Protein AF-A0A7K4AB24-F1 (afdb_monomer_lite)

pLDDT: mean 91.86, std 11.15, range [39.22, 98.25]

Structure (mmCIF, N/CA/C/O backbone):
data_AF-A0A7K4AB24-F1
#
_entry.id   AF-A0A7K4AB24-F1
#
loop_
_atom_site.group_PDB
_atom_site.id
_atom_site.type_symbol
_atom_site.label_atom_id
_atom_site.label_alt_id
_atom_site.label_comp_id
_atom_site.label_asym_id
_atom_site.label_entity_id
_atom_site.label_seq_id
_atom_site.pdbx_PDB_ins_code
_atom_site.Cartn_x
_atom_site.Cartn_y
_atom_site.Cartn_z
_atom_site.occupancy
_atom_site.B_iso_or_equiv
_atom_site.auth_seq_id
_atom_site.auth_comp_id
_atom_site.auth_asym_id
_atom_site.auth_atom_id
_atom_site.pdbx_PDB_model_num
ATOM 1 N N . MET A 1 1 ? 18.774 19.508 -15.066 1.00 41.62 1 MET A N 1
ATOM 2 C CA . MET A 1 1 ? 17.935 18.519 -15.788 1.00 41.62 1 MET A CA 1
ATOM 3 C C . MET A 1 1 ? 17.637 17.265 -14.931 1.00 41.62 1 MET A C 1
ATOM 5 O O . MET A 1 1 ? 17.597 16.162 -15.453 1.00 41.62 1 MET A O 1
ATOM 9 N N . MET A 1 2 ? 17.416 17.406 -13.610 1.00 39.22 2 MET A N 1
ATOM 10 C CA . MET A 1 2 ? 17.223 16.275 -12.669 1.00 39.22 2 MET A CA 1
ATOM 11 C C . MET A 1 2 ? 15.760 16.042 -12.237 1.00 39.22 2 MET A C 1
ATOM 13 O O . MET A 1 2 ? 15.463 14.981 -11.704 1.00 39.22 2 MET A O 1
ATOM 17 N N . GLY A 1 3 ? 14.846 16.990 -12.486 1.00 43.91 3 GLY A N 1
ATOM 18 C CA . GLY A 1 3 ? 13.466 16.927 -11.974 1.00 43.91 3 GLY A CA 1
ATOM 19 C C . GLY A 1 3 ? 12.489 16.055 -12.775 1.00 43.91 3 GLY A C 1
ATOM 20 O O . GLY A 1 3 ? 11.512 15.567 -12.222 1.00 43.91 3 GLY A O 1
ATOM 21 N N . LEU A 1 4 ? 12.743 15.814 -14.068 1.00 46.44 4 LEU A N 1
ATOM 22 C CA . LEU A 1 4 ? 11.828 15.024 -14.911 1.00 46.44 4 LEU A CA 1
ATOM 23 C C . LEU A 1 4 ? 11.986 13.512 -14.689 1.00 46.44 4 LEU A C 1
ATOM 25 O O . LEU A 1 4 ? 10.997 12.791 -14.584 1.00 46.44 4 LEU A O 1
ATOM 29 N N . PHE A 1 5 ? 13.223 13.026 -14.547 1.00 53.06 5 PHE A N 1
ATOM 30 C CA . PHE A 1 5 ? 13.485 11.605 -14.292 1.00 53.06 5 PHE A CA 1
ATOM 31 C C . PHE A 1 5 ? 13.085 11.178 -12.871 1.00 53.06 5 PHE A C 1
ATOM 33 O O . PHE A 1 5 ? 12.644 10.041 -12.685 1.00 53.06 5 PHE A O 1
ATOM 40 N N . SER A 1 6 ? 13.176 12.073 -11.875 1.00 60.72 6 SER A N 1
ATOM 41 C CA . SER A 1 6 ? 12.659 11.790 -10.529 1.00 60.72 6 SER A CA 1
ATOM 42 C C . SER A 1 6 ? 11.136 11.643 -10.537 1.00 60.72 6 SER A C 1
ATOM 44 O O . SER A 1 6 ? 10.637 10.650 -10.022 1.00 60.72 6 SER A O 1
ATOM 46 N N . GLY A 1 7 ? 10.407 12.538 -11.216 1.00 71.75 7 GLY A N 1
ATOM 47 C CA . GLY A 1 7 ? 8.946 12.448 -11.322 1.00 71.75 7 GLY A CA 1
ATOM 48 C C . GLY A 1 7 ? 8.458 11.169 -12.012 1.00 7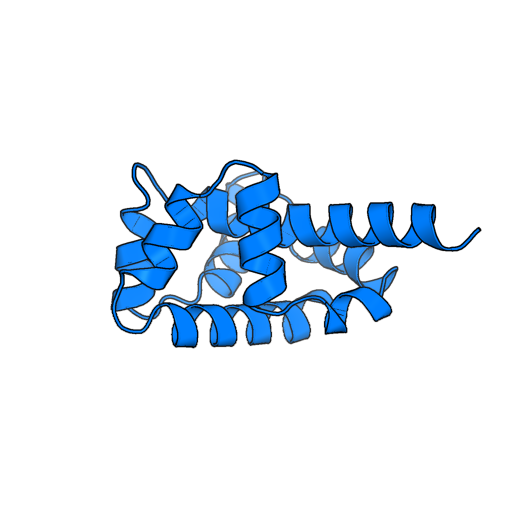1.75 7 GLY A C 1
ATOM 49 O O . GLY A 1 7 ? 7.533 10.518 -11.530 1.00 71.75 7 GLY A O 1
ATOM 50 N N . VAL A 1 8 ? 9.106 10.750 -13.106 1.00 78.12 8 VAL A N 1
ATOM 51 C CA . VAL A 1 8 ? 8.726 9.518 -13.829 1.00 78.12 8 VAL A CA 1
ATOM 52 C C . VAL A 1 8 ? 9.024 8.263 -13.003 1.00 78.12 8 VAL A C 1
ATOM 54 O O . VAL A 1 8 ? 8.200 7.351 -12.942 1.00 78.12 8 VAL A O 1
ATOM 57 N N . SER A 1 9 ? 10.185 8.209 -12.345 1.00 85.50 9 SER A N 1
ATOM 58 C CA . SER A 1 9 ? 10.572 7.052 -11.525 1.00 85.50 9 SER A CA 1
ATOM 59 C C . SER A 1 9 ? 9.695 6.890 -10.280 1.00 85.50 9 SER A C 1
ATOM 61 O O . SER A 1 9 ? 9.275 5.775 -9.963 1.00 85.50 9 SER A O 1
ATOM 63 N N . GLU A 1 10 ? 9.356 7.997 -9.619 1.00 91.44 10 GLU A N 1
ATOM 64 C CA . GLU A 1 10 ? 8.409 8.024 -8.506 1.00 91.44 10 GLU A CA 1
ATOM 65 C C . GLU A 1 10 ? 7.003 7.618 -8.955 1.00 91.44 10 GLU A C 1
ATOM 67 O O . GLU A 1 10 ? 6.374 6.794 -8.297 1.00 91.44 10 GLU A O 1
ATOM 72 N N . SER A 1 11 ? 6.539 8.106 -10.112 1.00 91.25 11 SER A N 1
ATOM 73 C CA . SER A 1 11 ? 5.226 7.756 -10.667 1.00 91.25 11 SER A CA 1
ATOM 74 C C . SER A 1 11 ? 5.068 6.250 -10.898 1.00 91.25 11 SER A C 1
ATOM 76 O O . SER A 1 11 ? 4.044 5.676 -10.528 1.00 91.25 11 SER A O 1
ATOM 78 N N . ILE A 1 12 ? 6.092 5.579 -11.442 1.00 91.62 12 ILE A N 1
ATOM 79 C CA . ILE A 1 12 ? 6.062 4.124 -11.664 1.00 91.62 12 ILE A CA 1
ATOM 80 C C . ILE A 1 12 ? 5.923 3.368 -10.337 1.00 91.62 12 ILE A C 1
ATOM 82 O O . ILE A 1 12 ? 5.059 2.503 -10.210 1.00 91.62 12 ILE A O 1
ATOM 86 N N . VAL A 1 13 ? 6.742 3.702 -9.336 1.00 92.94 13 VAL A N 1
ATOM 87 C CA . VAL A 1 13 ? 6.692 3.045 -8.019 1.00 92.94 13 VAL A CA 1
ATOM 88 C C . VAL A 1 13 ? 5.379 3.348 -7.295 1.00 92.94 13 VAL A C 1
ATOM 90 O O . VAL A 1 13 ? 4.755 2.444 -6.740 1.00 92.94 13 VAL A O 1
ATOM 93 N N . SER A 1 14 ? 4.936 4.601 -7.345 1.00 95.38 14 SER A N 1
ATOM 94 C CA . SER A 1 14 ? 3.661 5.058 -6.798 1.00 95.38 14 SER A CA 1
ATOM 95 C C . SER A 1 14 ? 2.48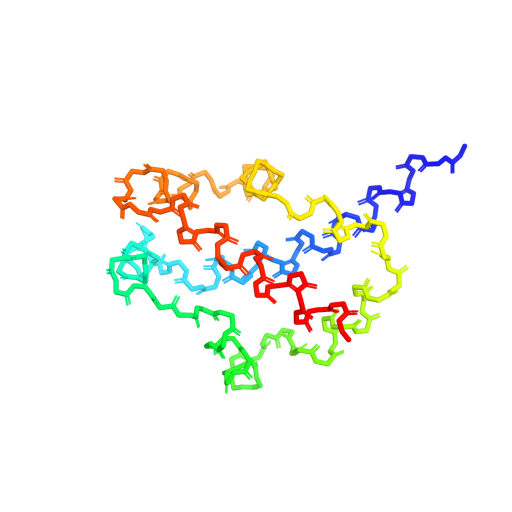7 4.291 -7.407 1.00 95.38 14 SER A C 1
ATOM 97 O O . SER A 1 14 ? 1.619 3.826 -6.674 1.00 95.38 14 SER A O 1
ATOM 99 N N . ASN A 1 15 ? 2.480 4.073 -8.728 1.00 94.44 15 ASN A N 1
ATOM 100 C CA . ASN A 1 15 ? 1.455 3.271 -9.403 1.00 94.44 15 ASN A CA 1
ATOM 101 C C . ASN A 1 15 ? 1.433 1.818 -8.915 1.00 94.44 15 ASN A C 1
ATOM 103 O O . ASN A 1 15 ? 0.351 1.271 -8.730 1.00 94.44 15 ASN A O 1
ATOM 107 N N . ILE A 1 16 ? 2.599 1.209 -8.680 1.00 93.69 16 ILE A N 1
ATOM 108 C CA . ILE A 1 16 ? 2.686 -0.165 -8.164 1.00 93.69 16 ILE A CA 1
ATOM 109 C C . ILE A 1 16 ? 2.079 -0.246 -6.759 1.00 93.69 16 ILE A C 1
ATOM 111 O O . ILE A 1 16 ? 1.190 -1.058 -6.525 1.00 93.69 16 ILE A O 1
ATOM 115 N N . ILE A 1 17 ? 2.530 0.605 -5.833 1.00 94.50 17 ILE A N 1
ATOM 116 C CA . ILE A 1 17 ? 2.124 0.533 -4.420 1.00 94.50 17 ILE A CA 1
ATOM 117 C C . ILE A 1 17 ? 0.674 0.993 -4.236 1.00 94.50 17 ILE A C 1
ATOM 119 O O . ILE A 1 17 ? -0.113 0.317 -3.578 1.00 94.50 17 ILE A O 1
ATOM 123 N N . CYS A 1 18 ? 0.294 2.126 -4.830 1.00 95.62 18 CYS A N 1
ATOM 124 C CA . CYS A 1 18 ? -1.064 2.650 -4.689 1.00 95.62 18 CYS A CA 1
ATOM 125 C C . CYS A 1 18 ? -2.079 1.790 -5.437 1.00 95.62 18 CYS A C 1
ATOM 127 O O . CYS A 1 18 ? -3.155 1.556 -4.905 1.00 95.62 18 CYS A O 1
ATOM 129 N N . GLY A 1 19 ? -1.746 1.294 -6.635 1.00 92.75 19 GLY A N 1
ATOM 130 C CA . GLY A 1 19 ? -2.644 0.418 -7.395 1.00 92.75 19 GLY A CA 1
ATOM 131 C C . GLY A 1 19 ? -2.947 -0.883 -6.656 1.00 92.75 19 GLY A C 1
ATOM 132 O O . GLY A 1 19 ? -4.046 -1.417 -6.742 1.00 92.75 19 GLY A O 1
ATOM 133 N N . TYR A 1 20 ? -1.989 -1.358 -5.871 1.00 90.81 20 TYR A N 1
ATOM 134 C CA . TYR A 1 20 ? -2.174 -2.492 -4.990 1.00 90.81 20 TYR A CA 1
ATOM 135 C C . TYR A 1 20 ? -3.087 -2.178 -3.783 1.00 90.81 20 TYR A C 1
ATOM 137 O O . TYR A 1 20 ? -4.016 -2.939 -3.516 1.00 90.81 20 TYR A O 1
ATOM 145 N N . LEU A 1 21 ? -2.865 -1.060 -3.077 1.00 94.50 21 LEU A N 1
ATOM 146 C CA . LEU A 1 21 ? -3.716 -0.663 -1.945 1.00 94.50 21 LEU A CA 1
ATOM 147 C C . LEU A 1 21 ? -5.155 -0.415 -2.408 1.00 94.50 21 LEU A C 1
ATOM 149 O O . LEU A 1 21 ? -6.100 -0.800 -1.731 1.00 94.50 21 LEU A O 1
ATOM 153 N N . ASP A 1 22 ? -5.297 0.180 -3.591 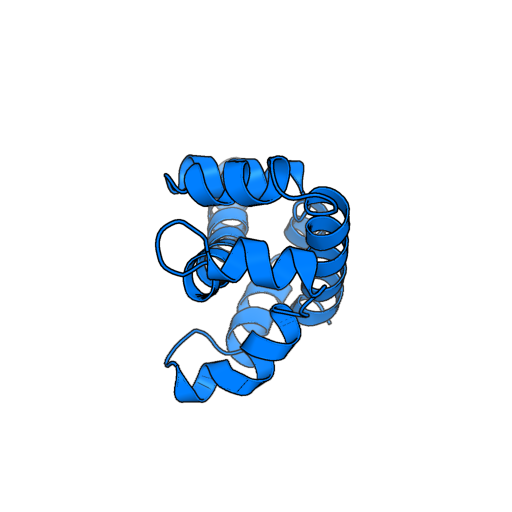1.00 94.19 22 ASP A N 1
ATOM 154 C CA . ASP A 1 22 ? -6.559 0.366 -4.296 1.00 94.19 22 ASP A CA 1
ATOM 155 C C . ASP A 1 22 ? -7.262 -0.969 -4.561 1.00 94.19 22 ASP A C 1
ATOM 157 O O . ASP A 1 22 ? -8.382 -1.191 -4.102 1.00 94.19 22 ASP A O 1
ATOM 161 N N . LYS A 1 23 ? -6.569 -1.902 -5.223 1.00 92.31 23 LYS A N 1
ATOM 162 C CA . LYS A 1 23 ? -7.121 -3.207 -5.600 1.00 92.31 23 LYS A CA 1
ATOM 163 C C . LYS A 1 23 ? -7.743 -3.951 -4.418 1.00 92.31 23 LYS A C 1
ATOM 165 O O . LYS A 1 23 ? -8.806 -4.553 -4.572 1.00 92.31 23 LYS A O 1
ATOM 170 N N . TYR A 1 24 ? -7.086 -3.906 -3.263 1.00 92.62 24 TYR A N 1
ATOM 171 C CA . TYR A 1 24 ? -7.520 -4.614 -2.062 1.00 92.62 24 TYR A CA 1
ATOM 172 C C . TYR A 1 24 ? -8.342 -3.757 -1.099 1.00 92.62 24 TYR A C 1
ATOM 174 O O . TYR A 1 24 ? -8.776 -4.276 -0.071 1.00 92.62 24 TYR A O 1
ATOM 182 N N . SER A 1 25 ? -8.623 -2.485 -1.413 1.00 93.94 25 SER A N 1
ATOM 183 C CA . SER A 1 25 ? -9.385 -1.644 -0.489 1.00 93.94 25 SER A CA 1
ATOM 184 C C . SER A 1 25 ? -10.820 -2.129 -0.314 1.00 93.94 25 SER A C 1
ATOM 186 O O . SER A 1 25 ? -11.399 -1.999 0.763 1.00 93.94 25 SER A O 1
ATOM 188 N N . GLY A 1 26 ? -11.394 -2.712 -1.368 1.00 92.56 26 GLY A N 1
ATOM 189 C CA . GLY A 1 26 ? -12.818 -3.012 -1.422 1.00 92.56 26 GLY A CA 1
ATOM 190 C C . GLY A 1 26 ? -13.663 -1.737 -1.483 1.00 92.56 26 GLY A C 1
ATOM 191 O O . GLY A 1 26 ? -13.149 -0.611 -1.477 1.00 92.56 26 GLY A O 1
ATOM 192 N N . ARG A 1 27 ? -14.983 -1.917 -1.568 1.00 93.81 27 ARG A N 1
ATOM 193 C CA . ARG A 1 27 ? -15.941 -0.807 -1.560 1.00 93.81 27 ARG A CA 1
ATOM 194 C C . ARG A 1 27 ? -15.864 -0.079 -0.218 1.00 93.81 27 ARG A C 1
ATOM 196 O O . ARG A 1 27 ? -15.810 -0.726 0.820 1.00 93.81 27 ARG A O 1
ATOM 203 N N . GLU A 1 28 ? -15.845 1.256 -0.247 1.00 93.38 28 GLU A N 1
ATOM 204 C CA . GLU A 1 28 ? -15.799 2.095 0.970 1.00 93.38 28 GLU A CA 1
ATOM 205 C C . GLU A 1 28 ? -14.625 1.743 1.911 1.00 93.38 28 GLU A C 1
ATOM 207 O O . GLU A 1 28 ? -14.665 1.990 3.115 1.00 93.38 28 GLU A O 1
ATOM 212 N N . CYS A 1 29 ? -13.559 1.161 1.351 1.00 97.19 29 CYS A N 1
ATOM 213 C CA . CYS A 1 29 ? -12.396 0.664 2.080 1.00 97.19 29 CYS A CA 1
ATOM 214 C C . CYS A 1 29 ? -12.701 -0.425 3.134 1.00 97.19 29 CYS A C 1
ATOM 216 O O . CYS A 1 29 ? -11.888 -0.632 4.036 1.00 97.19 29 CYS A O 1
ATOM 218 N N . SER A 1 30 ? -13.833 -1.140 3.048 1.00 96.94 30 SER A N 1
ATOM 219 C CA . SER A 1 30 ? -14.220 -2.161 4.037 1.00 96.94 30 SER A CA 1
ATOM 220 C C . SER A 1 30 ? -13.157 -3.248 4.206 1.00 96.94 30 SER A C 1
ATOM 222 O O . SER A 1 30 ? -12.764 -3.560 5.329 1.00 96.94 30 SER A O 1
ATOM 224 N N . ASN A 1 31 ? -12.635 -3.758 3.088 1.00 96.81 31 ASN A N 1
ATOM 225 C CA . ASN A 1 31 ? -11.646 -4.832 3.086 1.00 96.81 31 ASN A CA 1
ATOM 226 C C . ASN A 1 31 ? -10.300 -4.337 3.613 1.00 96.81 31 ASN A C 1
ATOM 228 O O . ASN A 1 31 ? -9.598 -5.087 4.276 1.00 96.81 31 ASN A O 1
ATOM 232 N N . LEU A 1 32 ? -9.947 -3.070 3.367 1.00 97.50 32 LEU A N 1
ATOM 233 C CA . LEU A 1 32 ? -8.742 -2.477 3.946 1.00 97.50 32 LEU A CA 1
ATOM 234 C C . LEU A 1 32 ? -8.844 -2.371 5.466 1.00 97.50 32 LEU A C 1
ATOM 236 O O . LEU A 1 32 ? -7.901 -2.714 6.170 1.00 97.50 32 LEU A O 1
ATOM 240 N N . ARG A 1 33 ? -9.989 -1.909 5.980 1.00 97.94 33 ARG A N 1
ATOM 241 C CA . ARG A 1 33 ? -10.210 -1.801 7.428 1.00 97.94 33 ARG A CA 1
ATOM 242 C C . ARG A 1 33 ? -10.162 -3.173 8.096 1.00 97.94 33 ARG A C 1
ATOM 244 O O . ARG A 1 33 ? -9.596 -3.298 9.176 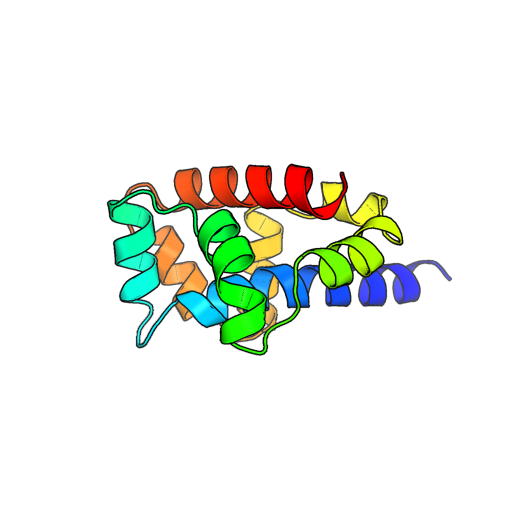1.00 97.94 33 ARG A O 1
ATOM 251 N N . GLU A 1 34 ? -10.732 -4.191 7.459 1.00 97.81 34 GLU A N 1
ATOM 252 C CA . GLU A 1 34 ? -10.635 -5.583 7.909 1.00 97.81 34 GLU A CA 1
ATOM 253 C C . GLU A 1 34 ? -9.193 -6.102 7.839 1.00 97.81 34 GLU A C 1
ATOM 255 O O . GLU A 1 34 ? -8.686 -6.620 8.826 1.00 97.81 34 GLU A O 1
ATOM 260 N N . ALA A 1 35 ? -8.484 -5.861 6.734 1.00 97.19 35 ALA A N 1
ATOM 261 C CA . ALA A 1 35 ? -7.084 -6.242 6.575 1.00 97.19 35 ALA A CA 1
ATOM 262 C C . ALA A 1 35 ? -6.174 -5.618 7.644 1.00 97.19 35 ALA A C 1
ATOM 264 O O . ALA A 1 35 ? -5.256 -6.280 8.117 1.00 97.19 35 ALA A O 1
ATOM 265 N N . ILE A 1 36 ? -6.433 -4.372 8.050 1.00 97.94 36 ILE A N 1
ATOM 266 C CA . ILE A 1 36 ? -5.716 -3.725 9.155 1.00 97.94 36 ILE A CA 1
ATOM 267 C C . ILE A 1 36 ? -6.027 -4.427 10.481 1.00 97.94 36 ILE A C 1
ATOM 269 O O . ILE A 1 36 ? -5.103 -4.788 11.206 1.00 97.94 36 ILE A O 1
ATOM 273 N N . LYS A 1 37 ? -7.313 -4.647 10.792 1.00 97.31 37 LYS A N 1
ATOM 274 C CA . LYS A 1 37 ? -7.751 -5.281 12.051 1.00 97.31 37 LYS A CA 1
ATOM 275 C C . LYS A 1 37 ? -7.199 -6.696 12.215 1.00 97.31 37 LYS A C 1
ATOM 277 O O . LYS A 1 37 ? -6.722 -7.042 13.289 1.00 97.31 37 LYS A O 1
ATOM 282 N N . GLU A 1 38 ? -7.223 -7.472 11.139 1.00 97.50 38 GLU A N 1
ATOM 283 C CA . GLU A 1 38 ? -6.747 -8.857 11.098 1.00 97.50 38 GLU A CA 1
ATOM 284 C C . GLU A 1 38 ? -5.245 -8.958 10.765 1.00 97.50 38 GLU A C 1
ATOM 286 O O . GLU A 1 38 ? -4.704 -10.052 10.610 1.00 97.50 38 GLU A O 1
ATOM 291 N N . ASN A 1 39 ? -4.553 -7.817 10.642 1.00 96.12 39 ASN A N 1
ATOM 292 C CA . ASN A 1 39 ? -3.133 -7.713 10.304 1.00 96.12 39 ASN A CA 1
ATOM 293 C C . ASN A 1 39 ? -2.723 -8.539 9.062 1.00 96.12 39 ASN A C 1
ATOM 295 O O . ASN A 1 39 ? -1.689 -9.211 9.032 1.00 96.12 39 ASN A O 1
ATOM 299 N N . VAL A 1 40 ? -3.552 -8.500 8.019 1.00 96.81 40 VAL A N 1
ATOM 300 C CA . VAL A 1 40 ? -3.357 -9.254 6.776 1.00 96.81 40 VAL A CA 1
ATOM 301 C C . VAL A 1 40 ? -2.131 -8.734 6.028 1.00 96.81 40 VAL A C 1
ATOM 303 O O . VAL A 1 40 ? -2.009 -7.528 5.780 1.00 96.81 40 VAL A O 1
ATOM 306 N N . ASP A 1 41 ? -1.245 -9.649 5.607 1.00 95.50 41 ASP A N 1
ATOM 307 C CA . ASP A 1 41 ? -0.147 -9.324 4.691 1.00 95.50 41 ASP A CA 1
ATOM 308 C C . ASP A 1 41 ? -0.684 -9.189 3.269 1.00 95.50 41 ASP A C 1
ATOM 310 O O . ASP A 1 41 ? -0.637 -10.131 2.471 1.00 95.50 41 ASP A O 1
ATOM 314 N N . LEU A 1 42 ? -1.200 -8.009 2.941 1.00 93.94 42 LEU A N 1
ATOM 315 C CA . LEU A 1 42 ? -1.685 -7.774 1.593 1.00 93.94 42 LEU A CA 1
ATOM 316 C C . LEU A 1 42 ? -0.541 -8.007 0.566 1.00 93.94 42 LEU A C 1
ATOM 318 O O . LEU A 1 42 ? -0.817 -8.448 -0.545 1.00 93.94 42 LEU A O 1
ATOM 322 N N . TYR A 1 43 ? 0.746 -7.792 0.903 1.00 93.88 43 TYR A N 1
ATOM 323 C CA . TYR A 1 43 ? 1.836 -7.861 -0.084 1.00 93.88 43 TYR A CA 1
ATOM 324 C C . TYR A 1 43 ? 2.026 -9.310 -0.522 1.00 93.88 43 TYR A C 1
ATOM 326 O O . TYR A 1 43 ? 2.222 -9.594 -1.707 1.00 93.88 43 TYR A O 1
ATOM 334 N N . GLN A 1 44 ? 1.903 -10.228 0.437 1.00 94.81 44 GLN A N 1
ATOM 335 C CA . GLN A 1 44 ? 1.856 -11.657 0.167 1.00 94.81 44 GLN A CA 1
ATOM 336 C C . GLN A 1 44 ? 0.591 -12.032 -0.615 1.00 94.81 44 GLN A C 1
ATOM 338 O O . GLN A 1 44 ? 0.698 -12.731 -1.620 1.00 94.81 44 GLN A O 1
ATOM 343 N N . LEU A 1 45 ? -0.575 -11.491 -0.240 1.00 93.62 45 LEU A N 1
ATOM 344 C CA . LEU A 1 45 ? -1.828 -11.718 -0.969 1.00 93.62 45 LEU A CA 1
ATOM 345 C C . LEU A 1 45 ? -1.705 -11.331 -2.453 1.00 93.62 45 LEU A C 1
ATOM 347 O O . LEU A 1 45 ? -2.147 -12.078 -3.326 1.00 93.62 45 LEU A O 1
ATOM 351 N N . TRP A 1 46 ? -1.048 -10.209 -2.750 1.00 92.56 46 TRP A N 1
ATOM 352 C CA . TRP A 1 46 ? -0.753 -9.790 -4.117 1.00 92.56 46 TRP A CA 1
ATOM 353 C C . TRP A 1 46 ? 0.174 -10.761 -4.838 1.00 92.56 46 TRP A C 1
ATOM 355 O O . TRP A 1 46 ? -0.115 -11.136 -5.974 1.00 92.56 46 TRP A O 1
ATOM 365 N N . ILE A 1 47 ? 1.267 -11.197 -4.205 1.00 92.94 47 ILE A N 1
ATOM 366 C CA . ILE A 1 47 ? 2.172 -12.192 -4.801 1.00 92.94 47 ILE A CA 1
ATOM 367 C C . ILE A 1 47 ? 1.402 -13.451 -5.199 1.00 92.94 47 ILE A C 1
ATOM 369 O O . ILE A 1 47 ? 1.600 -13.958 -6.307 1.00 92.94 47 ILE A O 1
ATOM 373 N N . ASP A 1 48 ? 0.524 -13.920 -4.319 1.00 94.00 48 ASP A N 1
ATOM 374 C CA . ASP A 1 48 ? -0.180 -15.187 -4.484 1.00 94.00 48 ASP A CA 1
ATOM 375 C C . ASP A 1 48 ? -1.279 -15.108 -5.555 1.00 94.00 48 ASP A C 1
ATOM 377 O O . ASP A 1 48 ? -1.577 -16.107 -6.215 1.00 94.00 48 ASP A O 1
ATOM 381 N N . ASN A 1 49 ? -1.860 -13.923 -5.777 1.00 92.19 49 ASN A N 1
ATOM 382 C CA . ASN A 1 49 ? -3.034 -13.762 -6.638 1.00 92.19 49 ASN A CA 1
ATOM 383 C C . ASN A 1 49 ? -2.799 -12.952 -7.920 1.00 92.19 49 ASN A C 1
ATOM 385 O O . ASN A 1 49 ? -3.646 -12.997 -8.815 1.00 92.19 49 ASN A O 1
ATOM 389 N N . ALA A 1 50 ? -1.660 -12.265 -8.080 1.00 89.88 50 ALA A N 1
ATOM 390 C CA . ALA A 1 50 ? -1.453 -11.321 -9.183 1.00 89.88 50 ALA A CA 1
ATOM 391 C C . ALA A 1 50 ? -1.715 -11.913 -10.579 1.00 89.88 50 ALA A C 1
ATOM 393 O O . ALA A 1 50 ? -2.324 -11.262 -11.427 1.00 89.88 50 ALA A O 1
ATOM 394 N N . SER A 1 51 ? -1.284 -13.157 -10.814 1.00 87.69 51 SER A N 1
ATOM 395 C CA . SER A 1 51 ? -1.479 -13.849 -12.095 1.00 87.69 51 SER A CA 1
ATOM 396 C C . SER A 1 51 ? -2.949 -14.152 -12.391 1.00 87.69 51 SER A C 1
ATOM 398 O O . SER A 1 51 ? -3.359 -14.099 -13.548 1.00 87.69 51 SER A O 1
ATOM 400 N N . ARG A 1 52 ? -3.743 -14.448 -11.357 1.00 90.19 52 ARG A N 1
ATOM 401 C CA . ARG A 1 52 ? -5.175 -14.757 -11.466 1.00 90.19 52 ARG A CA 1
ATOM 402 C C . ARG A 1 52 ? -6.013 -13.495 -11.618 1.00 90.19 52 ARG A C 1
ATOM 404 O O . ARG A 1 52 ? -7.022 -13.510 -12.311 1.00 90.19 52 ARG A O 1
ATOM 411 N N . GLU A 1 53 ? -5.591 -12.413 -10.976 1.00 86.56 53 GLU A N 1
ATOM 412 C CA . GLU A 1 53 ? -6.302 -11.134 -10.976 1.00 86.56 53 GLU A CA 1
ATOM 413 C C . GLU A 1 53 ? -5.965 -10.241 -12.180 1.00 86.56 53 GLU A C 1
ATOM 415 O O . GLU A 1 53 ? -6.547 -9.163 -12.318 1.00 86.56 53 GLU A O 1
ATOM 420 N N . GLY A 1 54 ? -5.029 -10.662 -13.040 1.00 82.38 54 GLY A N 1
ATOM 421 C CA . GLY A 1 54 ? -4.617 -9.905 -14.226 1.00 82.38 54 GLY A CA 1
ATOM 422 C C . GLY A 1 54 ? -3.895 -8.594 -13.901 1.00 82.38 54 GLY A C 1
ATOM 423 O O . GLY A 1 54 ? -3.865 -7.686 -14.731 1.00 82.38 54 GLY A O 1
ATOM 424 N N . VAL A 1 55 ? -3.331 -8.471 -12.698 1.00 84.56 55 VAL A N 1
ATOM 425 C CA . VAL A 1 55 ? -2.572 -7.289 -12.267 1.00 84.56 55 VAL A CA 1
ATOM 426 C C . VAL A 1 55 ? -1.076 -7.486 -12.509 1.00 84.56 55 VAL A C 1
ATOM 428 O O . VAL A 1 55 ? -0.601 -8.593 -12.771 1.00 84.56 55 VAL A O 1
ATOM 431 N N . MET A 1 56 ? -0.305 -6.398 -12.413 1.00 88.25 56 MET A N 1
ATOM 432 C CA . MET A 1 56 ? 1.153 -6.466 -12.513 1.00 88.25 56 MET A CA 1
ATOM 433 C C . MET A 1 56 ? 1.695 -7.478 -11.499 1.00 88.25 56 MET A C 1
ATOM 435 O O . MET A 1 56 ? 1.493 -7.325 -10.299 1.00 88.25 56 MET A O 1
ATOM 439 N N . GLY A 1 57 ? 2.401 -8.499 -11.979 1.00 91.75 57 GLY A N 1
ATOM 440 C CA . GLY A 1 57 ? 3.030 -9.497 -11.119 1.00 91.75 57 GLY A CA 1
ATOM 441 C C . GLY A 1 57 ? 4.355 -9.023 -10.522 1.00 91.75 57 GLY A C 1
ATOM 442 O O . GLY A 1 57 ? 5.025 -8.131 -11.053 1.00 91.75 57 GLY A O 1
ATOM 443 N N . ILE A 1 58 ? 4.797 -9.704 -9.462 1.00 93.62 58 ILE A N 1
ATOM 444 C CA . ILE A 1 58 ? 6.023 -9.363 -8.725 1.00 93.62 58 ILE A CA 1
ATOM 445 C C . ILE A 1 58 ? 7.278 -9.285 -9.610 1.00 93.62 58 ILE A C 1
ATOM 447 O O . ILE A 1 58 ? 8.123 -8.416 -9.408 1.00 93.62 58 ILE A O 1
ATOM 451 N N . LYS A 1 59 ? 7.402 -10.143 -10.635 1.00 92.75 59 LYS A N 1
ATOM 452 C CA . LYS A 1 59 ? 8.549 -10.123 -11.565 1.00 92.75 59 LYS A CA 1
ATOM 453 C C . LYS A 1 59 ? 8.625 -8.809 -12.348 1.00 92.75 59 LYS A C 1
ATOM 455 O O . LYS A 1 59 ? 9.703 -8.232 -12.475 1.00 92.75 59 LYS A O 1
ATOM 460 N N . GLN A 1 60 ? 7.486 -8.330 -12.846 1.00 92.44 60 GLN A N 1
ATOM 461 C CA . GLN A 1 60 ? 7.410 -7.085 -13.608 1.00 92.44 60 GLN A CA 1
ATOM 462 C C . GLN A 1 60 ? 7.590 -5.869 -12.694 1.00 92.44 60 GLN A C 1
ATOM 464 O O . GLN A 1 60 ? 8.324 -4.948 -13.046 1.00 92.44 60 GLN A O 1
ATOM 469 N N . ALA A 1 61 ? 6.996 -5.895 -11.500 1.00 93.56 61 ALA A N 1
ATOM 470 C CA . ALA A 1 61 ? 7.188 -4.841 -10.511 1.00 93.56 61 ALA A CA 1
ATOM 471 C C . ALA A 1 61 ? 8.669 -4.698 -10.123 1.00 93.56 61 ALA A C 1
ATOM 473 O O . ALA A 1 61 ? 9.207 -3.596 -10.203 1.00 93.56 61 ALA A O 1
ATOM 474 N N . ARG A 1 62 ? 9.355 -5.816 -9.827 1.00 95.38 62 ARG A N 1
ATOM 475 C CA . ARG A 1 62 ? 10.805 -5.857 -9.550 1.00 95.38 62 ARG A CA 1
ATOM 476 C C . ARG A 1 62 ? 11.644 -5.314 -10.695 1.00 95.38 62 ARG A C 1
ATOM 478 O O . ARG A 1 62 ? 12.608 -4.586 -10.470 1.00 95.38 62 ARG A O 1
ATOM 485 N N . TYR A 1 63 ? 11.300 -5.680 -11.930 1.00 93.69 63 TYR A N 1
ATOM 486 C CA . TYR A 1 63 ? 12.008 -5.185 -13.107 1.00 93.69 63 TYR A CA 1
ATOM 487 C C . TYR A 1 63 ? 12.001 -3.653 -13.166 1.00 93.69 63 TYR A C 1
ATOM 489 O O . TYR A 1 63 ? 13.033 -3.048 -13.453 1.00 93.69 63 TYR A O 1
ATOM 497 N N . TRP A 1 64 ? 10.866 -3.025 -12.860 1.00 92.25 64 TRP A N 1
ATOM 498 C CA . TRP A 1 64 ? 10.757 -1.571 -12.846 1.00 92.25 64 TRP A CA 1
ATOM 499 C C . TRP A 1 64 ? 11.430 -0.939 -11.629 1.00 92.25 64 TRP A C 1
ATOM 501 O O . TRP A 1 64 ? 12.236 -0.025 -11.786 1.00 92.25 64 TRP A O 1
ATOM 511 N N . THR A 1 65 ? 11.158 -1.428 -10.422 1.00 92.94 65 THR A N 1
ATOM 512 C CA . THR A 1 65 ? 11.671 -0.838 -9.174 1.00 92.94 65 THR A CA 1
ATOM 513 C C . THR A 1 65 ? 13.194 -0.894 -9.086 1.00 92.94 65 THR A C 1
ATOM 515 O O . THR A 1 65 ? 13.819 0.096 -8.702 1.00 92.94 65 THR A O 1
ATOM 518 N N . ARG A 1 66 ? 13.827 -1.989 -9.530 1.00 93.06 66 ARG A N 1
ATOM 519 C CA . ARG A 1 66 ? 15.295 -2.129 -9.541 1.00 93.06 66 ARG A CA 1
ATOM 520 C C . ARG A 1 66 ? 16.000 -1.107 -10.439 1.00 93.06 66 ARG A C 1
ATOM 522 O O . ARG A 1 66 ? 17.155 -0.783 -10.179 1.00 93.06 66 ARG A O 1
ATOM 529 N N . LYS A 1 67 ? 15.319 -0.539 -11.443 1.00 92.31 67 LYS A N 1
ATOM 530 C CA . LYS A 1 67 ? 15.859 0.569 -12.258 1.00 92.31 67 LYS A CA 1
ATOM 531 C C . LYS A 1 67 ? 15.894 1.902 -11.508 1.00 92.31 67 LYS A C 1
ATOM 533 O O . LYS A 1 67 ? 16.575 2.828 -11.939 1.00 92.31 67 LYS A O 1
ATOM 538 N N . PHE A 1 68 ? 15.189 1.997 -10.382 1.00 90.38 68 PHE A N 1
ATOM 539 C CA . PHE A 1 68 ? 15.021 3.219 -9.601 1.00 90.38 68 PHE A CA 1
ATOM 540 C C . PHE A 1 68 ? 15.391 3.000 -8.122 1.00 90.38 68 PHE A C 1
ATOM 542 O O . PHE A 1 68 ? 14.556 3.179 -7.233 1.00 90.38 68 PHE A O 1
ATOM 549 N N . PRO A 1 69 ? 16.648 2.629 -7.806 1.00 88.69 69 PRO A N 1
ATOM 550 C CA . PRO A 1 69 ? 17.058 2.290 -6.439 1.00 88.69 69 PRO A CA 1
ATOM 551 C C . PRO A 1 69 ? 16.885 3.451 -5.449 1.00 88.69 69 PRO A C 1
ATOM 553 O O . PRO A 1 69 ? 16.569 3.224 -4.285 1.00 88.69 69 PRO A O 1
ATOM 556 N N . LYS A 1 70 ? 17.019 4.701 -5.914 1.00 89.12 70 LYS A N 1
ATOM 557 C CA . LYS A 1 70 ? 16.826 5.901 -5.081 1.00 89.12 70 LYS A CA 1
ATOM 558 C C . LYS A 1 70 ? 15.387 6.046 -4.573 1.00 89.12 70 LYS A C 1
ATOM 560 O O . LYS A 1 70 ? 15.182 6.550 -3.474 1.00 89.12 70 LYS A O 1
ATOM 565 N N . VAL A 1 71 ? 14.404 5.553 -5.330 1.00 91.38 71 VAL A N 1
ATOM 566 C CA . VAL A 1 71 ? 12.985 5.650 -4.960 1.00 91.38 71 VAL A CA 1
ATOM 567 C C . VAL A 1 71 ? 12.646 4.718 -3.792 1.00 91.38 71 VAL A C 1
ATOM 569 O O . VAL A 1 71 ? 11.708 4.997 -3.056 1.00 91.38 71 VAL A O 1
ATOM 572 N N . LYS A 1 72 ? 13.454 3.679 -3.516 1.00 93.88 72 LYS A N 1
ATOM 573 C CA . LYS A 1 72 ? 13.281 2.812 -2.334 1.00 93.88 72 LYS A CA 1
ATOM 574 C C . LYS A 1 72 ? 13.204 3.618 -1.030 1.00 93.88 72 LYS A C 1
ATOM 576 O O . LYS A 1 72 ? 12.388 3.304 -0.169 1.00 93.88 72 LYS A O 1
ATOM 581 N N . GLY A 1 73 ? 14.028 4.663 -0.899 1.00 91.50 73 GLY A N 1
ATOM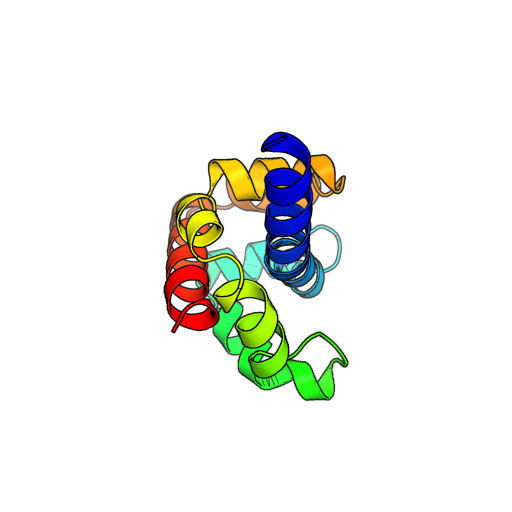 582 C CA . GLY A 1 73 ? 14.030 5.557 0.266 1.00 91.50 73 GLY A CA 1
ATOM 583 C C . GLY A 1 73 ? 12.830 6.507 0.328 1.00 91.50 73 GLY A C 1
ATOM 584 O O . GLY A 1 73 ? 12.542 7.054 1.385 1.00 91.50 73 GLY A O 1
ATOM 585 N N . MET A 1 74 ? 12.107 6.677 -0.781 1.00 93.88 74 MET A N 1
ATOM 586 C CA . MET A 1 74 ? 10.899 7.501 -0.858 1.00 93.88 74 MET A CA 1
ATOM 587 C C . MET A 1 74 ? 9.637 6.724 -0.468 1.00 93.88 74 MET A C 1
ATOM 589 O O . MET A 1 74 ? 8.604 7.344 -0.245 1.00 93.88 74 MET A O 1
ATOM 593 N N . VAL A 1 75 ? 9.705 5.393 -0.358 1.00 95.19 75 VAL A N 1
ATOM 594 C CA . VAL A 1 75 ? 8.588 4.547 0.090 1.00 95.19 75 VAL A CA 1
ATOM 595 C C . VAL A 1 75 ? 8.451 4.645 1.615 1.00 95.19 75 VAL A C 1
ATOM 597 O O . VAL A 1 75 ? 8.951 3.803 2.363 1.00 95.19 75 VAL A O 1
ATOM 600 N N . THR A 1 76 ? 7.807 5.719 2.065 1.00 96.69 76 THR A N 1
ATOM 601 C CA . THR A 1 76 ? 7.472 6.024 3.466 1.00 96.69 76 THR A CA 1
ATOM 602 C C . THR A 1 76 ? 5.964 6.219 3.601 1.00 96.69 76 THR A C 1
ATOM 604 O O . THR A 1 76 ? 5.312 6.542 2.603 1.00 96.69 76 THR A O 1
ATOM 607 N N . SER A 1 77 ? 5.387 6.063 4.799 1.00 97.31 77 SER A N 1
ATOM 608 C CA . SER A 1 77 ? 3.939 6.272 4.979 1.00 97.31 77 SER A CA 1
ATOM 609 C C . SER A 1 77 ? 3.486 7.653 4.507 1.00 97.31 77 SER A C 1
ATOM 611 O O . SER A 1 77 ? 2.513 7.741 3.765 1.00 97.31 77 SER A O 1
ATOM 613 N N . SER A 1 78 ? 4.222 8.720 4.834 1.00 97.38 78 SER A N 1
ATOM 614 C CA . SER A 1 78 ? 3.890 10.085 4.402 1.00 97.38 78 SER A CA 1
ATOM 615 C C . SER A 1 78 ? 3.848 10.231 2.880 1.00 97.38 78 SER A C 1
ATOM 617 O O . SER A 1 78 ? 2.916 10.829 2.343 1.00 97.38 78 SER A O 1
ATOM 619 N N . ASN A 1 79 ? 4.822 9.662 2.162 1.00 96.94 79 ASN A N 1
ATOM 620 C CA . ASN A 1 79 ? 4.829 9.721 0.701 1.00 96.94 79 ASN A CA 1
ATOM 621 C C . ASN A 1 79 ? 3.742 8.847 0.084 1.00 96.94 79 ASN A C 1
ATOM 623 O O . ASN A 1 79 ? 3.108 9.280 -0.868 1.00 96.94 79 ASN A O 1
ATOM 627 N N . VAL A 1 80 ? 3.476 7.660 0.632 1.00 97.50 80 VAL A N 1
ATOM 628 C CA . VAL A 1 80 ? 2.398 6.799 0.127 1.00 97.50 80 VAL A CA 1
ATOM 629 C C . VAL A 1 80 ? 1.031 7.442 0.345 1.00 97.50 80 VAL A C 1
ATOM 631 O O . VAL A 1 80 ? 0.224 7.460 -0.581 1.00 97.50 80 VAL A O 1
ATOM 634 N N . LYS A 1 81 ? 0.782 8.053 1.509 1.00 98.19 81 LYS A N 1
ATOM 635 C CA . LYS A 1 81 ? -0.436 8.838 1.756 1.00 98.19 81 LYS A CA 1
ATOM 636 C C . LYS A 1 81 ? -0.556 10.008 0.775 1.00 98.19 81 LYS A C 1
ATOM 638 O O . LYS A 1 81 ? -1.611 10.181 0.169 1.00 98.19 81 LYS A O 1
ATOM 643 N N . ARG A 1 82 ? 0.532 10.756 0.540 1.00 97.56 82 ARG A N 1
ATOM 644 C CA . ARG A 1 82 ? 0.572 11.812 -0.488 1.00 97.56 82 ARG A CA 1
ATOM 645 C C . ARG A 1 82 ? 0.236 11.264 -1.879 1.00 97.56 82 ARG A C 1
ATOM 647 O O . ARG A 1 82 ? -0.600 11.840 -2.563 1.00 97.56 82 ARG A O 1
ATOM 654 N N . TRP A 1 83 ? 0.831 10.146 -2.288 1.00 97.31 83 TRP A N 1
ATOM 655 C CA . TRP A 1 83 ? 0.562 9.523 -3.587 1.00 97.31 83 TRP A CA 1
ATOM 656 C C . TRP A 1 83 ? -0.892 9.070 -3.742 1.00 97.31 83 TRP A C 1
ATOM 658 O O . TRP A 1 83 ? -1.470 9.227 -4.816 1.00 97.31 83 TRP A O 1
ATOM 668 N N . LEU A 1 84 ? -1.496 8.524 -2.685 1.00 97.56 84 LEU A N 1
ATOM 669 C CA . LEU A 1 84 ? -2.912 8.156 -2.672 1.00 97.56 84 LEU A CA 1
ATOM 670 C C . LEU A 1 84 ? -3.803 9.393 -2.836 1.00 97.56 84 LEU A C 1
ATOM 672 O O . LEU A 1 84 ? -4.704 9.389 -3.674 1.00 97.56 84 LEU A O 1
ATOM 676 N N . VAL A 1 85 ? -3.505 10.475 -2.113 1.00 97.50 85 VAL A N 1
ATOM 677 C CA . VAL A 1 85 ? -4.175 11.781 -2.250 1.00 97.50 85 VAL A CA 1
ATOM 678 C C . VAL A 1 85 ? -4.062 12.324 -3.679 1.00 97.50 85 VAL A C 1
ATOM 680 O O . VAL A 1 85 ? -5.079 12.660 -4.288 1.00 97.50 85 VAL A O 1
ATOM 683 N N . GLU A 1 86 ? -2.858 12.331 -4.260 1.00 95.50 86 GLU A N 1
ATOM 684 C CA . GLU A 1 86 ? -2.602 12.746 -5.651 1.00 95.50 86 GLU A CA 1
ATOM 685 C C . GLU A 1 86 ? -3.404 11.900 -6.663 1.00 95.50 86 GLU A C 1
ATOM 687 O O . GLU A 1 86 ? -3.830 12.399 -7.706 1.00 95.50 86 GLU A O 1
ATOM 692 N N . LYS A 1 87 ? -3.680 10.631 -6.334 1.00 95.25 87 LYS A N 1
ATOM 693 C CA . LYS A 1 87 ? -4.522 9.700 -7.112 1.00 95.25 87 LYS A CA 1
ATOM 694 C C . LYS A 1 87 ? -6.008 9.761 -6.761 1.00 95.25 87 LYS A C 1
ATOM 696 O O . LYS A 1 87 ? -6.774 8.913 -7.209 1.00 95.25 87 LYS A O 1
ATOM 701 N N . ARG A 1 88 ? -6.431 10.765 -5.989 1.00 96.50 88 ARG A N 1
ATOM 702 C CA . ARG A 1 88 ? -7.814 10.962 -5.525 1.00 96.50 88 ARG A CA 1
ATOM 703 C C . ARG A 1 88 ? -8.349 9.828 -4.640 1.00 96.50 88 ARG A C 1
ATOM 705 O O . ARG A 1 88 ? -9.559 9.706 -4.489 1.00 96.50 88 ARG A O 1
ATOM 712 N N . ARG A 1 89 ? -7.472 9.054 -3.996 1.00 97.12 89 ARG A N 1
ATOM 713 C CA . ARG A 1 89 ? -7.810 7.987 -3.038 1.00 97.12 89 ARG A CA 1
ATOM 714 C C . ARG A 1 89 ? -7.655 8.436 -1.587 1.00 97.12 89 ARG A C 1
ATOM 716 O O . ARG A 1 89 ? -6.959 7.816 -0.786 1.00 97.12 89 ARG A O 1
ATOM 723 N N . HIS A 1 90 ? -8.303 9.554 -1.260 1.00 97.00 90 HIS A N 1
ATOM 724 C CA . HIS A 1 90 ? -8.355 10.090 0.106 1.00 97.00 90 HIS A CA 1
ATOM 725 C C . HIS A 1 90 ? -9.083 9.137 1.060 1.00 97.00 90 HIS A C 1
ATOM 727 O O . HIS A 1 90 ? -8.747 9.065 2.235 1.00 97.00 90 HIS A O 1
ATOM 733 N N . ASP A 1 91 ? -10.044 8.377 0.535 1.00 97.88 91 ASP A N 1
ATOM 734 C CA . ASP A 1 91 ? -10.782 7.338 1.247 1.00 97.88 91 ASP A CA 1
ATOM 735 C C . ASP A 1 91 ? -9.857 6.263 1.833 1.00 97.88 91 ASP A C 1
ATOM 737 O O . ASP A 1 91 ? -10.026 5.887 2.988 1.00 97.88 91 ASP A O 1
ATOM 741 N N . ILE A 1 92 ? -8.836 5.825 1.087 1.00 98.19 92 ILE A N 1
ATOM 742 C CA . ILE A 1 92 ? -7.838 4.856 1.573 1.00 98.19 92 ILE A CA 1
ATOM 743 C C . ILE A 1 92 ? -7.005 5.459 2.702 1.00 98.19 92 ILE A C 1
ATOM 745 O O . ILE A 1 92 ? -6.736 4.786 3.695 1.00 98.19 92 ILE A O 1
ATOM 749 N N . VAL A 1 93 ? -6.593 6.722 2.560 1.00 98.19 93 VAL A N 1
ATOM 750 C CA . VAL A 1 93 ? -5.801 7.408 3.590 1.00 98.19 93 VAL A CA 1
ATOM 751 C C . VAL A 1 93 ? -6.598 7.514 4.885 1.00 98.19 93 VAL A C 1
ATOM 753 O O . VAL A 1 93 ? -6.106 7.082 5.923 1.00 98.19 93 VAL A O 1
ATOM 756 N N . LEU A 1 94 ? -7.845 7.984 4.807 1.00 98.12 94 LEU A N 1
ATOM 757 C CA . LEU A 1 94 ? -8.749 8.045 5.955 1.00 98.12 94 LEU A CA 1
ATOM 758 C C . LEU A 1 94 ? -8.992 6.657 6.551 1.00 98.12 94 LEU A C 1
ATOM 760 O O . LEU A 1 94 ? -8.947 6.489 7.765 1.00 98.12 94 LEU A O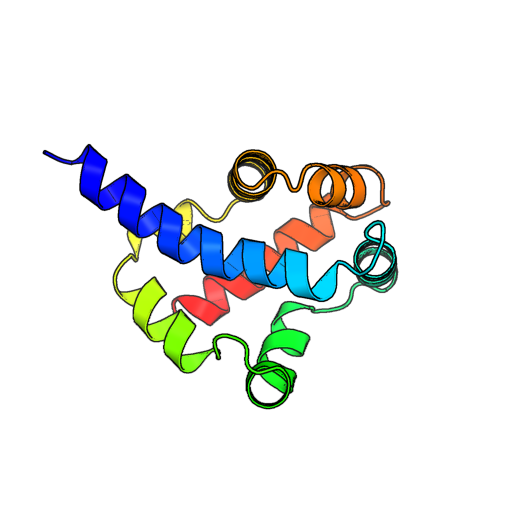 1
ATOM 764 N N . ALA A 1 95 ? -9.171 5.632 5.715 1.00 98.06 95 ALA A N 1
ATOM 765 C CA . ALA A 1 95 ? -9.358 4.275 6.202 1.00 98.06 95 ALA A CA 1
ATOM 766 C C . ALA A 1 95 ? -8.159 3.754 7.001 1.00 98.06 95 ALA A C 1
ATOM 768 O O . ALA A 1 95 ? -8.354 3.081 8.013 1.00 98.06 95 ALA A O 1
ATOM 769 N N . ILE A 1 96 ? -6.938 4.089 6.588 1.00 98.00 96 ILE A N 1
ATOM 770 C CA . ILE A 1 96 ? -5.716 3.757 7.326 1.00 98.00 96 ILE A CA 1
ATOM 771 C C . ILE A 1 96 ? -5.626 4.565 8.625 1.00 98.00 96 ILE A C 1
ATOM 773 O O . ILE A 1 96 ? -5.285 4.007 9.660 1.00 98.00 96 ILE A O 1
ATOM 777 N N . GLU A 1 97 ? -5.920 5.864 8.590 1.00 98.06 97 GLU A N 1
ATOM 778 C CA . GLU A 1 97 ? -5.750 6.757 9.745 1.00 98.06 97 GLU A CA 1
ATOM 779 C C . GLU A 1 97 ? -6.796 6.546 10.841 1.00 98.06 97 GLU A C 1
ATOM 781 O O . GLU A 1 97 ? -6.483 6.657 12.023 1.00 98.06 97 GLU A O 1
ATOM 786 N N . GLU A 1 98 ? -8.026 6.210 10.464 1.00 97.81 98 GLU A N 1
ATOM 787 C CA . GLU A 1 98 ? -9.135 6.022 11.402 1.00 97.81 98 GLU A CA 1
ATOM 788 C C . GLU A 1 98 ? -9.217 4.597 11.960 1.00 97.81 98 GLU A C 1
ATOM 790 O O . GLU A 1 98 ? -9.924 4.358 12.940 1.00 97.81 98 GLU A O 1
ATOM 795 N N . THR A 1 99 ? -8.548 3.625 11.333 1.00 97.94 99 THR A N 1
ATOM 796 C CA . THR A 1 99 ? -8.569 2.240 11.818 1.00 97.94 99 THR A CA 1
ATOM 797 C C . THR A 1 99 ? -7.461 2.043 12.854 1.00 97.94 99 THR A C 1
ATOM 799 O O . THR A 1 99 ? -6.296 2.294 12.539 1.00 97.94 99 THR A O 1
ATOM 802 N N . PRO A 1 100 ? -7.776 1.567 14.076 1.00 97.94 100 PRO A N 1
ATOM 803 C CA . PRO A 1 100 ? -6.761 1.291 15.090 1.00 97.94 100 PRO A CA 1
ATOM 804 C C . PRO A 1 100 ? -5.647 0.380 14.557 1.00 97.94 100 PRO A C 1
ATOM 806 O O . PRO A 1 100 ? -5.932 -0.654 13.956 1.00 97.94 100 PRO A O 1
ATOM 809 N N . GLY A 1 101 ? -4.388 0.774 14.767 1.00 97.44 101 GLY A N 1
ATOM 810 C CA . GLY A 1 101 ? -3.211 0.052 14.265 1.00 97.44 101 GLY A CA 1
ATOM 811 C C . GLY A 1 101 ? -2.894 0.271 12.780 1.00 97.44 101 GLY A C 1
ATOM 812 O O . GLY A 1 101 ? -1.960 -0.335 12.256 1.00 97.44 101 GLY A O 1
ATOM 813 N N . GLY A 1 102 ? -3.649 1.118 12.071 1.00 97.94 102 GLY A N 1
ATOM 814 C CA . GLY A 1 102 ? -3.484 1.306 10.629 1.00 97.94 102 GLY A CA 1
ATOM 815 C C . GLY A 1 102 ? -2.146 1.925 10.228 1.00 97.94 102 GLY A C 1
ATOM 816 O O . GLY A 1 102 ? -1.580 1.540 9.204 1.00 97.94 102 GLY A O 1
ATOM 817 N N . GLN A 1 103 ? -1.591 2.830 11.039 1.00 97.88 103 GLN A N 1
ATOM 818 C CA . GLN A 1 103 ? -0.282 3.430 10.767 1.00 97.88 103 GLN A CA 1
ATOM 819 C C . GLN A 1 103 ? 0.849 2.397 10.893 1.00 97.88 103 GLN A C 1
ATOM 821 O O . GLN A 1 103 ? 1.718 2.327 10.022 1.00 97.88 103 GLN A O 1
ATOM 826 N N . GLU A 1 104 ? 0.830 1.579 11.944 1.00 98.25 104 GLU A N 1
ATOM 827 C CA . GLU A 1 104 ? 1.786 0.495 12.174 1.00 98.25 104 GLU A CA 1
ATOM 828 C C . GLU A 1 104 ? 1.674 -0.577 11.088 1.00 98.25 104 GLU A C 1
ATOM 830 O O . GLU A 1 104 ? 2.687 -1.005 10.528 1.00 98.25 104 GLU A O 1
ATOM 835 N N . TRP A 1 105 ? 0.442 -0.959 10.738 1.00 98.25 105 TRP A N 1
ATOM 836 C CA . TRP A 1 105 ? 0.164 -1.894 9.653 1.00 98.25 105 TRP A CA 1
ATOM 837 C C . TRP A 1 105 ? 0.699 -1.374 8.312 1.00 98.25 105 TRP A C 1
ATOM 839 O O . TRP A 1 105 ? 1.364 -2.116 7.584 1.00 98.25 105 TRP A O 1
ATOM 849 N N . LEU A 1 106 ? 0.490 -0.088 7.999 1.00 98.19 106 LEU A N 1
ATOM 850 C CA . LEU A 1 106 ? 1.014 0.521 6.777 1.00 98.19 106 LEU A CA 1
ATOM 851 C C . LEU A 1 106 ? 2.545 0.479 6.765 1.00 98.19 106 LEU A C 1
ATOM 853 O O . LEU A 1 106 ? 3.130 0.041 5.779 1.00 98.19 106 LEU A O 1
ATOM 857 N N . GLU A 1 107 ? 3.217 0.895 7.838 1.00 98.12 107 GLU A N 1
ATOM 858 C CA . GLU A 1 107 ? 4.685 0.859 7.902 1.00 98.12 107 GLU A CA 1
ATOM 859 C C . GLU A 1 107 ? 5.241 -0.562 7.743 1.00 98.12 107 GLU A C 1
ATOM 861 O O . GLU A 1 107 ? 6.219 -0.773 7.012 1.00 98.12 107 GLU A O 1
ATOM 866 N N . TRP A 1 108 ? 4.586 -1.553 8.354 1.00 97.75 108 TRP A N 1
ATOM 867 C CA . TRP A 1 108 ? 4.930 -2.958 8.168 1.00 97.75 108 TRP A CA 1
ATOM 868 C C . TRP A 1 108 ? 4.793 -3.382 6.700 1.00 97.75 108 TRP A C 1
ATOM 870 O O . TRP A 1 108 ? 5.762 -3.884 6.120 1.00 97.75 108 TRP A O 1
ATOM 880 N N . GLN A 1 109 ? 3.656 -3.090 6.061 1.00 97.19 109 GLN A N 1
ATOM 881 C CA . GLN A 1 109 ? 3.439 -3.335 4.632 1.00 97.19 109 GLN A CA 1
ATOM 882 C C . GLN A 1 109 ? 4.523 -2.670 3.771 1.00 97.19 109 GLN A C 1
ATOM 884 O O . GLN A 1 109 ? 5.124 -3.310 2.905 1.00 97.19 109 GLN A O 1
ATOM 889 N N . LEU A 1 110 ? 4.869 -1.409 4.037 1.00 97.00 110 LEU A N 1
ATOM 890 C CA . LEU A 1 110 ? 5.927 -0.704 3.306 1.00 97.00 110 LEU A CA 1
ATOM 891 C C . LEU A 1 110 ? 7.318 -1.311 3.539 1.00 97.00 110 LEU A C 1
ATOM 893 O O . LEU A 1 110 ? 8.166 -1.286 2.642 1.00 97.00 110 LEU A O 1
ATOM 897 N N . GLY A 1 111 ? 7.575 -1.902 4.707 1.00 97.00 111 GLY A N 1
ATOM 898 C CA . GLY A 1 111 ? 8.748 -2.745 4.949 1.00 97.00 111 GLY A CA 1
ATOM 899 C C . GLY A 1 111 ? 8.798 -3.962 4.017 1.00 97.00 111 GLY A C 1
ATOM 900 O O . GLY A 1 111 ? 9.842 -4.233 3.406 1.00 97.00 111 GLY A O 1
ATOM 901 N N . ARG A 1 112 ? 7.659 -4.647 3.840 1.00 96.50 112 ARG A N 1
ATOM 902 C CA . ARG A 1 112 ? 7.507 -5.780 2.910 1.00 96.50 112 ARG A CA 1
ATOM 903 C C . ARG A 1 112 ? 7.741 -5.344 1.467 1.00 96.50 112 ARG A C 1
ATOM 905 O O . ARG A 1 112 ? 8.564 -5.953 0.791 1.00 96.50 112 ARG A O 1
ATOM 912 N N . PHE A 1 113 ? 7.146 -4.234 1.028 1.00 94.94 113 PHE A N 1
ATOM 913 C CA . PHE A 1 113 ? 7.366 -3.675 -0.311 1.00 94.94 113 PHE A CA 1
ATOM 914 C C . PHE A 1 113 ? 8.828 -3.307 -0.571 1.00 94.94 113 PHE A C 1
ATOM 916 O O . PHE A 1 113 ? 9.399 -3.722 -1.579 1.00 94.94 113 PHE A O 1
ATOM 923 N N . ARG A 1 114 ? 9.467 -2.555 0.334 1.00 95.88 114 ARG A N 1
ATOM 924 C CA . ARG A 1 114 ? 10.872 -2.137 0.171 1.00 95.88 114 ARG A CA 1
ATOM 925 C C . ARG A 1 114 ? 11.817 -3.329 0.078 1.00 95.88 114 ARG A C 1
ATOM 927 O O . ARG A 1 114 ? 12.756 -3.300 -0.719 1.00 95.88 114 ARG A O 1
ATOM 934 N N . SER A 1 115 ? 11.580 -4.358 0.883 1.00 94.25 115 SER A N 1
ATOM 935 C CA . SER A 1 115 ? 12.386 -5.581 0.874 1.00 94.25 115 SER A CA 1
ATOM 936 C C . SER A 1 115 ? 12.072 -6.435 -0.349 1.00 94.25 115 SER A C 1
ATOM 938 O O . SER A 1 115 ? 12.969 -6.931 -1.013 1.00 94.25 115 SER A O 1
ATOM 940 N N . GLY A 1 116 ? 10.799 -6.571 -0.693 1.00 94.44 116 GLY A N 1
ATOM 941 C CA . GLY A 1 116 ? 10.327 -7.486 -1.715 1.00 94.44 116 GLY A CA 1
ATOM 942 C C . GLY A 1 116 ? 10.507 -6.998 -3.151 1.00 94.44 116 GLY A C 1
ATOM 943 O O . GLY A 1 116 ? 10.805 -7.817 -4.021 1.00 94.44 116 GLY A O 1
ATOM 944 N N . LEU A 1 117 ? 10.373 -5.693 -3.407 1.00 94.38 117 LEU A N 1
ATOM 945 C CA . LEU A 1 117 ? 10.478 -5.100 -4.747 1.00 94.38 117 LEU A CA 1
ATOM 946 C C . LEU A 1 117 ? 11.914 -4.772 -5.174 1.00 94.38 117 LEU A C 1
ATOM 948 O O . LEU A 1 117 ? 12.186 -4.736 -6.371 1.00 94.38 117 LEU A O 1
ATOM 952 N N . TRP A 1 118 ? 12.821 -4.493 -4.236 1.00 94.88 118 TRP A N 1
ATOM 953 C CA . TRP A 1 118 ? 14.217 -4.129 -4.543 1.00 94.88 118 TRP A CA 1
ATOM 954 C C . TRP A 1 118 ? 15.235 -5.229 -4.250 1.00 94.88 118 TRP A C 1
ATOM 956 O O . TRP A 1 118 ? 16.420 -5.018 -4.500 1.00 94.88 118 TRP A O 1
ATOM 966 N N . ASN A 1 119 ? 14.793 -6.371 -3.725 1.00 85.62 119 ASN A N 1
ATOM 967 C CA . ASN A 1 119 ? 15.593 -7.595 -3.733 1.00 85.62 119 ASN A CA 1
ATOM 968 C C . ASN A 1 119 ? 15.670 -8.151 -5.149 1.00 85.62 119 ASN A C 1
ATOM 970 O O . ASN A 1 119 ? 14.760 -7.851 -5.958 1.00 85.62 119 ASN A O 1
#

Foldseek 3Di:
DPPPVVVVLLVLLLCVVLVLLVVQLPPLNPRVLVCQVVLPLSVVVCQVCVVVVVHDHLVNLLVSNQVPVVCLVVLAPVNNCVSCVVVVNPSSVCSLVVRVRSNVSSRVNSVCCSVSSND

Sequence (119 aa):
MMGLFSGVSESIVSNIICGYLDKYSGRECSNLREAIKENVDLYQLWIDNASREGVMGIKQARYWTRKFPKVKGMVTSSNVKRWLVEKRRHDIVLAIEETPGGQEWLEWQLGRFRSGLWN

Secondary structure (DSSP, 8-state):
--HHHHHHHHHHHHHHHHHHHHHHH-GGGHHHHHHHHTT--HHHHHHHHHHHHTSPPHHHHHHHHTT-GGGGGG-SHHHHHHHHHHTT-HHHHHHHHHSTTHHHHHHHHHHHHHHHHH-

Radius of gyration: 13.78 Å; chains: 1; bounding box: 34×34×31 Å